Protein AF-A0A1W6PZU4-F1 (afdb_monomer_lite)

Sequence (104 aa):
MKDAGPSDVERNPRKPRYDSMEKSELKALAVLAIREHRQLLAADQAVYEEWLRASDDPSITSSVLQTLQNEYLARQKRSGAQQDVNRRPKFTPYRHPILTPLVV

Radius of gyration: 23.89 Å; chains: 1; bounding box: 62×45×61 Å

Secondary structure (DSSP, 8-state):
------------TTS--GGGS-HHHHHHHHHHHHHHHHHHHHHHHHHHHHHHHHHH-TTS-HHHHHHHHHHHHHHHHHHHHHHHHHS------------PPPP-

Structure (mmCIF, N/CA/C/O backbone):
data_AF-A0A1W6PZU4-F1
#
_entry.id   AF-A0A1W6PZU4-F1
#
loop_
_atom_site.group_PDB
_atom_site.id
_atom_site.type_symbol
_atom_site.label_atom_id
_atom_site.label_alt_id
_atom_site.label_comp_id
_atom_site.label_asym_id
_atom_site.label_entity_id
_atom_site.label_seq_id
_atom_site.pdbx_PDB_ins_code
_atom_site.Cartn_x
_atom_site.Cartn_y
_at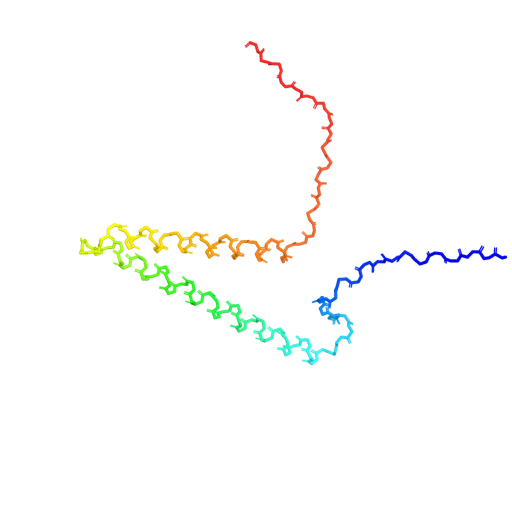om_site.Cartn_z
_atom_site.occupancy
_atom_site.B_iso_or_equiv
_atom_site.auth_seq_id
_atom_site.auth_comp_id
_atom_site.auth_asym_id
_atom_site.auth_atom_id
_atom_site.pdbx_PDB_model_num
ATOM 1 N N . MET A 1 1 ? -21.947 36.109 36.994 1.00 35.00 1 MET A N 1
ATOM 2 C CA . MET A 1 1 ? -22.066 36.563 35.590 1.00 35.00 1 MET A CA 1
ATOM 3 C C . MET A 1 1 ? -20.794 36.098 34.895 1.00 35.00 1 MET A C 1
ATOM 5 O O . MET A 1 1 ? -19.736 36.415 35.412 1.00 35.00 1 MET A O 1
ATOM 9 N N . LYS A 1 2 ? -20.893 35.047 34.066 1.00 43.91 2 LYS A N 1
ATOM 10 C CA . LYS A 1 2 ? -20.821 35.123 32.587 1.00 43.91 2 LYS A CA 1
ATOM 11 C C . LYS A 1 2 ? -19.368 35.366 32.118 1.00 43.91 2 LYS A C 1
ATOM 13 O O . LYS A 1 2 ? -18.768 36.323 32.569 1.00 43.91 2 LYS A O 1
ATOM 18 N N . ASP A 1 3 ? -18.714 34.550 31.298 1.00 41.28 3 ASP A N 1
ATOM 19 C CA . ASP A 1 3 ? -19.199 33.576 30.327 1.00 41.28 3 ASP A CA 1
ATOM 20 C C . ASP A 1 3 ? -18.174 32.461 30.090 1.00 41.28 3 ASP A C 1
ATOM 22 O O . ASP A 1 3 ? -16.960 32.647 30.183 1.00 41.28 3 ASP A O 1
ATOM 26 N N . ALA A 1 4 ? -18.721 31.297 29.756 1.00 52.81 4 ALA A N 1
ATOM 27 C CA . ALA A 1 4 ? -18.019 30.200 29.129 1.00 52.81 4 ALA A CA 1
ATOM 28 C C . ALA A 1 4 ? -17.524 30.628 27.740 1.00 52.81 4 ALA A C 1
ATOM 30 O O . ALA A 1 4 ? -18.320 31.011 26.886 1.00 52.81 4 ALA A O 1
ATOM 31 N N . GLY A 1 5 ? -16.223 30.501 27.500 1.00 39.97 5 GLY A N 1
ATOM 32 C CA . GLY A 1 5 ? -15.692 30.356 26.151 1.00 39.97 5 GLY A CA 1
ATOM 33 C C . GLY A 1 5 ? -15.482 28.867 25.896 1.00 39.97 5 GLY A C 1
ATOM 34 O O . GLY A 1 5 ? -14.556 28.304 26.484 1.00 39.97 5 GLY A O 1
ATOM 35 N N . PRO A 1 6 ? -16.320 28.186 25.096 1.00 52.09 6 PRO A N 1
ATOM 36 C CA . PRO A 1 6 ? -16.000 26.837 24.670 1.00 52.09 6 PRO A CA 1
ATOM 37 C C . PRO A 1 6 ? -14.768 26.947 23.774 1.00 52.09 6 PRO A C 1
ATOM 39 O O . PRO A 1 6 ? -14.783 27.666 22.777 1.00 52.09 6 PRO A O 1
ATOM 42 N N . SER A 1 7 ? -13.682 26.269 24.147 1.00 51.47 7 SER A N 1
ATOM 43 C CA . SER A 1 7 ? -12.563 26.075 23.235 1.00 51.47 7 SER A CA 1
ATOM 44 C C . SER A 1 7 ? -13.113 25.322 22.031 1.00 51.47 7 SER A C 1
ATOM 46 O O . SER A 1 7 ? -13.463 24.143 22.149 1.00 51.47 7 SER A O 1
ATOM 48 N N . ASP A 1 8 ? -13.243 26.030 20.916 1.00 47.44 8 ASP A N 1
ATOM 49 C CA . ASP A 1 8 ? -13.588 25.488 19.613 1.00 47.44 8 ASP A CA 1
ATOM 50 C C . ASP A 1 8 ? -12.473 24.510 19.222 1.00 47.44 8 ASP A C 1
ATOM 52 O O . ASP A 1 8 ? -11.467 24.853 18.603 1.00 47.44 8 ASP A O 1
ATOM 56 N N . VAL A 1 9 ? -12.600 23.270 19.700 1.00 52.41 9 VAL A N 1
ATOM 57 C CA . VAL A 1 9 ? -11.833 22.141 19.197 1.00 52.41 9 VAL A CA 1
ATOM 58 C C . VAL A 1 9 ? -12.384 21.921 17.809 1.00 52.41 9 VAL A C 1
ATOM 60 O O . VAL A 1 9 ? -13.395 21.239 17.638 1.00 52.41 9 VAL A O 1
ATOM 63 N N . GLU A 1 10 ? -11.724 22.572 16.857 1.00 43.78 10 GLU A N 1
ATOM 64 C CA . GLU A 1 10 ? -11.867 22.433 15.421 1.00 43.78 10 GLU A CA 1
ATOM 65 C C . GLU A 1 10 ? -12.158 20.967 15.091 1.00 43.78 10 GLU A C 1
ATOM 67 O O . GLU A 1 10 ? -11.293 20.084 15.067 1.00 43.78 10 GLU A O 1
ATOM 72 N N . ARG A 1 11 ? -13.454 20.679 14.968 1.00 46.53 11 ARG A N 1
ATOM 73 C CA . ARG A 1 11 ? -13.985 19.335 14.815 1.00 46.53 11 ARG A CA 1
ATOM 74 C C . ARG A 1 11 ? -13.691 18.955 13.377 1.00 46.53 11 ARG A C 1
ATOM 76 O O . ARG A 1 11 ? -14.529 19.165 12.510 1.00 46.53 11 ARG A O 1
ATOM 83 N N . ASN A 1 12 ? -12.483 18.442 13.1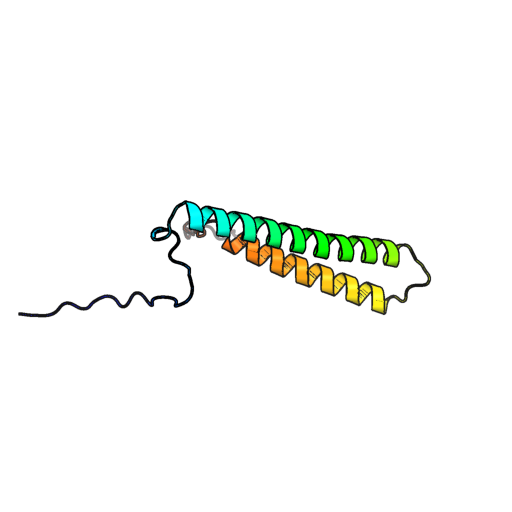32 1.00 49.12 12 ASN A N 1
ATOM 84 C CA . ASN A 1 12 ? -12.056 17.920 11.838 1.00 49.12 12 ASN A CA 1
ATOM 85 C C . ASN A 1 12 ? -13.188 17.036 11.271 1.00 49.12 12 ASN A C 1
ATOM 87 O O . ASN A 1 12 ? -13.464 15.974 11.843 1.00 49.12 12 ASN A O 1
ATOM 91 N N . PRO A 1 13 ? -13.888 17.467 10.206 1.00 47.00 13 PRO A N 1
ATOM 92 C CA . PRO A 1 13 ? -15.218 16.952 9.898 1.00 47.00 13 PRO A CA 1
ATOM 93 C C . PRO A 1 13 ? -15.259 15.524 9.330 1.00 47.00 13 PRO A C 1
ATOM 95 O O . PRO A 1 13 ? -16.307 15.119 8.837 1.00 47.00 13 PRO A O 1
ATOM 98 N N . ARG A 1 14 ? -14.177 14.729 9.360 1.00 59.12 14 ARG A N 1
ATOM 99 C CA . ARG A 1 14 ? -14.170 13.405 8.699 1.00 59.12 14 ARG A CA 1
ATOM 100 C C . ARG A 1 14 ? -13.407 12.278 9.392 1.00 59.12 14 ARG A C 1
ATOM 102 O O . ARG A 1 14 ? -13.123 11.274 8.748 1.00 59.12 14 ARG A O 1
ATOM 109 N N . LYS A 1 15 ? -13.090 12.373 10.686 1.00 59.19 15 LYS A N 1
ATOM 110 C CA . LYS A 1 15 ? -12.673 11.167 11.426 1.00 59.19 15 LYS A CA 1
ATOM 111 C C . LYS A 1 15 ? -13.921 10.435 11.925 1.00 59.19 15 LYS A C 1
ATOM 113 O O . LYS A 1 15 ? -14.673 11.036 12.698 1.00 59.19 15 LYS A O 1
ATOM 118 N N . PRO A 1 16 ? -14.175 9.183 11.495 1.00 65.06 16 PRO A N 1
ATOM 119 C CA . PRO A 1 16 ? -15.287 8.410 12.025 1.00 65.06 16 PRO A CA 1
ATOM 120 C C . PRO A 1 16 ? -15.135 8.292 13.539 1.00 65.06 16 PRO A C 1
ATOM 122 O O . PRO A 1 16 ? -14.045 8.021 14.048 1.00 65.06 16 PRO A O 1
ATOM 125 N N . ARG A 1 17 ? -16.224 8.532 14.270 1.00 83.69 17 ARG A N 1
ATOM 126 C CA . ARG A 1 17 ? -16.261 8.359 15.725 1.00 83.69 17 ARG A CA 1
ATOM 127 C C . ARG A 1 17 ? -16.438 6.878 16.035 1.00 83.69 17 ARG A C 1
ATOM 129 O O . ARG A 1 17 ? -17.524 6.451 16.408 1.00 83.69 17 ARG A O 1
ATOM 136 N N . TYR A 1 18 ? -15.371 6.106 15.841 1.00 85.25 18 TYR A N 1
ATOM 137 C CA . TYR A 1 18 ? -15.359 4.660 16.073 1.00 85.25 18 TYR A CA 1
ATOM 138 C C . TYR A 1 18 ? -15.783 4.294 17.505 1.00 85.25 18 TYR A C 1
ATOM 140 O O . TYR A 1 18 ? -16.437 3.278 17.702 1.00 85.25 18 TYR A O 1
ATOM 148 N N . ASP A 1 19 ? -15.500 5.163 18.480 1.00 86.31 19 ASP A N 1
ATOM 149 C CA . ASP A 1 19 ? -15.864 4.977 19.892 1.00 86.31 19 ASP A CA 1
ATOM 150 C C . ASP A 1 19 ? -17.382 4.963 20.143 1.00 86.31 19 ASP A C 1
ATOM 152 O O . ASP A 1 19 ? -17.833 4.521 21.195 1.00 86.31 19 ASP A O 1
ATOM 156 N N . SER A 1 20 ? -18.178 5.475 19.198 1.00 89.44 20 SER A N 1
ATOM 157 C CA . SER A 1 20 ? -19.642 5.529 19.288 1.00 89.44 20 SER A CA 1
ATOM 158 C C . SER A 1 20 ? -20.342 4.436 18.473 1.00 89.44 20 SER A C 1
ATOM 160 O O . SER A 1 20 ? -21.568 4.397 18.476 1.00 89.44 20 SER A O 1
ATOM 162 N N . MET A 1 21 ? -19.595 3.588 17.758 1.00 92.75 21 MET A N 1
ATOM 163 C CA . MET A 1 21 ? -20.153 2.551 16.883 1.00 92.75 21 MET A CA 1
ATOM 164 C C . MET A 1 21 ? -20.364 1.236 17.627 1.00 92.75 21 MET A C 1
ATOM 166 O O . MET A 1 21 ? -19.620 0.894 18.553 1.00 92.75 21 MET A O 1
ATOM 170 N N . GLU A 1 22 ? -21.340 0.449 17.182 1.00 95.50 22 GLU A N 1
ATOM 171 C CA . GLU A 1 22 ? -21.522 -0.889 17.728 1.00 95.50 22 GLU A CA 1
ATOM 172 C C . GLU A 1 22 ? -20.384 -1.828 17.307 1.00 95.50 22 GLU A C 1
ATOM 174 O O . GLU A 1 22 ? -19.762 -1.707 16.248 1.00 95.50 22 GLU A O 1
ATOM 179 N N . LYS A 1 23 ? -20.128 -2.854 18.127 1.00 94.12 23 LYS A N 1
ATOM 180 C CA . LYS A 1 23 ? -19.088 -3.858 17.849 1.00 94.12 23 LYS A CA 1
ATOM 181 C C . LYS A 1 23 ? -19.300 -4.571 16.505 1.00 94.12 23 LYS A C 1
ATOM 183 O O . LYS A 1 23 ? -18.328 -4.982 15.873 1.00 94.12 23 LYS A O 1
ATOM 188 N N . SER A 1 24 ? -20.551 -4.768 16.096 1.00 95.62 24 SER A N 1
ATOM 189 C CA . SER A 1 24 ? -20.950 -5.339 14.801 1.00 95.62 24 SER A CA 1
ATOM 190 C C . SER A 1 24 ? -20.483 -4.461 13.635 1.00 95.62 24 SER A C 1
ATOM 192 O O . SER A 1 24 ? -19.834 -4.957 12.713 1.00 95.62 24 SER A O 1
ATOM 194 N N . GLU A 1 25 ? -20.728 -3.156 13.720 1.00 94.50 25 GLU A N 1
ATOM 195 C CA . GLU A 1 25 ? -20.329 -2.162 12.723 1.00 94.50 25 GLU A CA 1
ATOM 196 C C . GLU A 1 25 ? -18.805 -2.037 12.638 1.00 94.50 25 GLU A C 1
ATOM 198 O O . GLU A 1 25 ? -18.230 -2.088 11.549 1.00 94.50 25 GLU A O 1
ATOM 203 N N . LEU A 1 26 ? -18.125 -1.9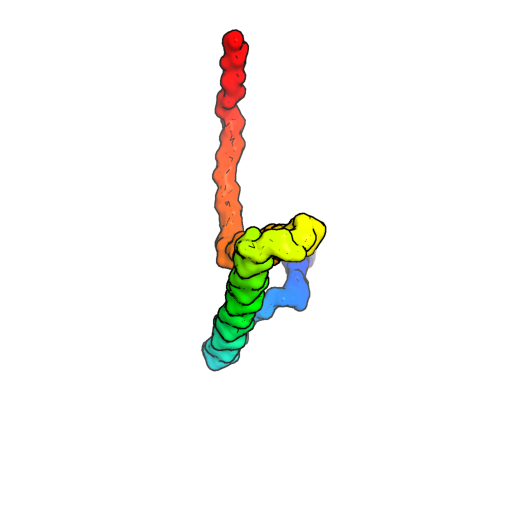84 13.788 1.00 95.62 26 LEU A N 1
ATOM 204 C CA . LEU A 1 26 ? -16.661 -1.949 13.844 1.00 95.62 26 LEU A CA 1
ATOM 205 C C . LEU A 1 26 ? -16.027 -3.186 13.202 1.00 95.62 26 LEU A C 1
ATOM 207 O O . LEU A 1 26 ? -15.031 -3.073 12.488 1.00 95.62 26 LEU A O 1
ATOM 211 N N . LYS A 1 27 ? -16.606 -4.374 13.410 1.00 96.50 27 LYS A N 1
ATOM 212 C CA . LYS A 1 27 ? -16.141 -5.602 12.751 1.00 96.50 27 LYS A CA 1
ATOM 213 C C . LYS A 1 27 ? -16.316 -5.534 11.237 1.00 96.50 27 LYS A C 1
ATOM 215 O O . LYS A 1 27 ? -15.403 -5.934 10.519 1.00 96.50 27 LYS A O 1
ATOM 220 N N . ALA A 1 28 ? -17.454 -5.036 10.754 1.00 96.38 28 ALA A N 1
ATOM 221 C CA . ALA A 1 28 ? -17.694 -4.886 9.321 1.00 96.38 28 ALA A CA 1
ATOM 222 C C . ALA A 1 28 ? -16.672 -3.929 8.686 1.00 96.38 28 ALA A C 1
ATOM 224 O O . ALA A 1 28 ? -16.050 -4.272 7.678 1.00 96.38 28 ALA A O 1
ATOM 225 N N . LEU A 1 29 ? -16.418 -2.784 9.328 1.00 95.25 29 LEU A N 1
ATOM 226 C CA . LEU A 1 29 ? -15.403 -1.824 8.890 1.00 95.25 29 LEU A CA 1
ATOM 227 C C . LEU A 1 29 ? -13.992 -2.417 8.911 1.00 95.25 29 LEU A C 1
ATOM 229 O O . LEU A 1 29 ? -13.243 -2.241 7.955 1.00 95.25 29 LEU A O 1
ATOM 233 N N . ALA A 1 30 ? -13.637 -3.171 9.953 1.00 95.62 30 ALA A N 1
ATOM 234 C CA . ALA A 1 30 ? -12.338 -3.831 10.032 1.00 95.62 30 ALA A CA 1
ATOM 235 C C . ALA A 1 30 ? -12.146 -4.860 8.905 1.00 95.62 30 ALA A C 1
ATOM 237 O O . ALA A 1 30 ? -11.084 -4.905 8.286 1.00 95.62 30 ALA A O 1
ATOM 238 N N . VAL A 1 31 ? -13.170 -5.663 8.597 1.00 97.12 31 VAL A N 1
ATOM 239 C CA . VAL A 1 31 ? -13.115 -6.633 7.490 1.00 97.12 31 VAL A CA 1
ATOM 240 C C . VAL A 1 31 ? -12.940 -5.926 6.147 1.00 97.12 31 VAL A C 1
ATOM 242 O O . VAL A 1 31 ? -12.125 -6.372 5.337 1.00 97.12 31 VAL A O 1
ATOM 245 N N . LEU A 1 32 ? -13.663 -4.828 5.911 1.00 96.88 32 LEU A N 1
ATOM 246 C CA . LEU A 1 32 ? -13.512 -4.021 4.699 1.00 96.88 32 LEU A CA 1
ATOM 247 C C . LEU A 1 32 ? -12.099 -3.438 4.588 1.00 96.88 32 LEU A C 1
ATOM 249 O O . LEU A 1 32 ? -11.439 -3.658 3.575 1.00 96.88 32 LEU A O 1
ATOM 253 N N . ALA A 1 33 ? -11.599 -2.807 5.651 1.00 93.31 33 ALA A N 1
ATOM 254 C CA . ALA A 1 33 ? -10.263 -2.216 5.675 1.00 93.31 33 ALA A CA 1
ATOM 255 C C . ALA A 1 33 ? -9.157 -3.258 5.425 1.00 93.31 33 ALA A C 1
ATOM 257 O O . ALA A 1 33 ? -8.204 -2.997 4.694 1.00 93.31 33 ALA A O 1
ATOM 258 N N . ILE A 1 34 ? -9.288 -4.469 5.981 1.00 96.19 34 ILE A N 1
ATOM 259 C CA . ILE A 1 34 ? -8.336 -5.564 5.734 1.00 96.19 34 ILE A CA 1
ATOM 260 C C . ILE A 1 34 ? -8.365 -5.999 4.264 1.00 96.19 34 ILE A C 1
ATOM 262 O O . ILE A 1 34 ? -7.311 -6.263 3.684 1.00 96.19 34 ILE A O 1
ATOM 266 N N . ARG A 1 35 ? -9.553 -6.103 3.656 1.00 97.19 35 ARG A N 1
ATOM 267 C CA . ARG A 1 35 ? -9.689 -6.487 2.242 1.00 97.19 35 ARG A CA 1
ATOM 268 C C . ARG A 1 35 ? -9.078 -5.439 1.323 1.00 97.19 35 ARG A C 1
ATOM 270 O O . ARG A 1 35 ? -8.288 -5.802 0.458 1.00 97.19 35 ARG A O 1
ATOM 277 N N . GLU A 1 36 ? -9.395 -4.173 1.556 1.00 95.69 36 GLU A N 1
ATOM 278 C CA . GLU A 1 36 ? -8.847 -3.051 0.795 1.00 95.69 36 GLU A CA 1
ATOM 279 C C . GLU A 1 36 ? -7.319 -3.005 0.911 1.00 95.69 36 GLU A C 1
ATOM 281 O O . GLU A 1 36 ? -6.615 -2.950 -0.095 1.00 95.69 36 GLU A O 1
ATOM 286 N N . HIS A 1 37 ? -6.782 -3.154 2.125 1.00 94.06 37 HIS A N 1
ATOM 287 C CA . HIS A 1 37 ? -5.337 -3.185 2.328 1.00 94.06 37 HIS A CA 1
ATOM 288 C C . HIS A 1 37 ? -4.657 -4.329 1.562 1.00 94.06 37 HIS A C 1
ATOM 290 O O . HIS A 1 37 ? -3.621 -4.125 0.932 1.00 94.06 37 HIS A O 1
ATOM 296 N N . ARG A 1 38 ? -5.252 -5.529 1.570 1.00 95.69 38 ARG A N 1
ATOM 297 C CA . ARG A 1 38 ? -4.731 -6.678 0.811 1.00 95.69 38 ARG A CA 1
ATOM 298 C C . ARG A 1 38 ? -4.782 -6.451 -0.697 1.00 95.69 38 ARG A C 1
ATOM 300 O O . ARG A 1 38 ? -3.858 -6.863 -1.388 1.00 95.69 38 ARG A O 1
ATOM 307 N N . GLN A 1 39 ? -5.829 -5.802 -1.204 1.00 95.25 39 GLN A N 1
ATOM 308 C CA . GLN A 1 39 ? -5.933 -5.456 -2.623 1.00 95.25 39 GLN A CA 1
ATOM 309 C C . GLN A 1 39 ? -4.852 -4.458 -3.041 1.00 95.25 39 GLN A C 1
ATOM 311 O O . GLN A 1 39 ? -4.230 -4.651 -4.081 1.00 95.25 39 GLN A O 1
ATOM 316 N N . LEU A 1 40 ? -4.584 -3.442 -2.215 1.00 91.38 40 LEU A N 1
ATOM 317 C CA . LEU A 1 40 ? -3.504 -2.484 -2.464 1.00 91.38 40 LEU A CA 1
ATOM 318 C C . LEU A 1 40 ? -2.137 -3.176 -2.503 1.00 91.38 40 LEU A C 1
ATOM 320 O O . LEU A 1 40 ? -1.379 -2.962 -3.443 1.00 91.38 40 LEU A O 1
ATOM 324 N N . LEU A 1 41 ? -1.855 -4.065 -1.543 1.00 91.94 41 LEU A N 1
ATOM 325 C CA . LEU A 1 41 ? -0.611 -4.843 -1.536 1.00 91.94 41 LEU A CA 1
ATOM 326 C C . LEU A 1 41 ? -0.468 -5.728 -2.779 1.00 91.94 41 LEU A C 1
ATOM 328 O O . LEU A 1 41 ? 0.608 -5.782 -3.362 1.00 91.94 41 LEU A O 1
ATOM 332 N N . ALA A 1 42 ? -1.540 -6.403 -3.200 1.00 93.31 42 ALA A N 1
ATOM 333 C CA . ALA A 1 42 ? -1.514 -7.240 -4.397 1.00 93.31 42 ALA A CA 1
ATOM 334 C C . ALA A 1 42 ? -1.283 -6.412 -5.673 1.00 93.31 42 ALA A C 1
ATOM 336 O O . ALA A 1 42 ? -0.525 -6.826 -6.546 1.00 93.31 42 ALA A O 1
ATOM 337 N N . ALA A 1 43 ? -1.903 -5.233 -5.768 1.00 90.75 43 ALA A N 1
ATOM 338 C CA . ALA A 1 43 ? -1.698 -4.323 -6.889 1.00 90.75 43 ALA A CA 1
ATOM 339 C C . ALA A 1 43 ? -0.258 -3.792 -6.937 1.00 90.75 43 ALA A C 1
ATOM 341 O O . ALA A 1 43 ? 0.345 -3.760 -8.006 1.00 90.75 43 ALA A O 1
ATOM 342 N N . ASP A 1 44 ? 0.308 -3.411 -5.790 1.00 87.69 44 ASP A N 1
ATOM 343 C CA . ASP A 1 44 ? 1.694 -2.943 -5.709 1.00 87.69 44 ASP A CA 1
ATOM 344 C C . ASP A 1 44 ? 2.694 -4.070 -6.024 1.00 87.69 44 ASP A C 1
ATOM 346 O O . ASP A 1 44 ? 3.675 -3.841 -6.733 1.00 87.69 44 ASP A O 1
ATOM 350 N N . GLN A 1 45 ? 2.416 -5.298 -5.573 1.00 89.19 45 GLN A N 1
ATOM 351 C CA . GLN A 1 45 ? 3.226 -6.478 -5.882 1.00 89.19 45 GLN A CA 1
ATOM 352 C C . GLN A 1 45 ? 3.242 -6.784 -7.387 1.00 89.19 45 GLN A C 1
ATOM 354 O O . GLN A 1 45 ? 4.307 -7.039 -7.944 1.00 89.19 45 GLN A O 1
ATOM 359 N N . ALA A 1 46 ? 2.095 -6.696 -8.066 1.00 90.81 46 ALA A N 1
ATOM 360 C CA . ALA A 1 46 ? 2.018 -6.915 -9.511 1.00 90.81 46 ALA A CA 1
ATOM 361 C C . ALA A 1 46 ? 2.856 -5.895 -10.304 1.00 90.81 46 ALA A C 1
ATOM 363 O O . ALA A 1 46 ? 3.512 -6.256 -11.277 1.00 90.81 46 ALA A O 1
ATOM 364 N N . VAL A 1 47 ? 2.883 -4.629 -9.868 1.00 84.62 47 VAL A N 1
ATOM 365 C CA . VAL A 1 47 ? 3.726 -3.590 -10.488 1.00 84.62 47 VAL A CA 1
ATOM 366 C C . VAL A 1 47 ? 5.212 -3.897 -10.297 1.00 84.62 47 VAL A C 1
ATOM 368 O O . VAL A 1 47 ? 5.996 -3.717 -11.226 1.00 84.62 47 VAL A O 1
ATOM 371 N N . TYR A 1 48 ? 5.609 -4.376 -9.115 1.00 82.62 48 TYR A N 1
ATOM 372 C CA . TYR A 1 48 ? 6.992 -4.776 -8.853 1.00 82.62 48 TYR A CA 1
ATOM 373 C C . TYR A 1 48 ? 7.427 -5.965 -9.721 1.00 82.62 48 TYR A C 1
ATOM 375 O O . TYR A 1 48 ? 8.510 -5.933 -10.300 1.00 82.62 48 TYR A O 1
ATOM 383 N N . GLU A 1 49 ? 6.584 -6.991 -9.846 1.00 87.38 49 GLU A N 1
ATOM 384 C CA . GLU A 1 49 ? 6.874 -8.170 -10.671 1.00 87.38 49 GLU A CA 1
ATOM 385 C C . GLU A 1 49 ? 6.975 -7.828 -12.159 1.00 87.38 49 GLU A C 1
ATOM 387 O O . GLU A 1 49 ? 7.859 -8.337 -12.849 1.00 87.38 49 GLU A O 1
ATOM 392 N N . GLU A 1 50 ? 6.115 -6.935 -12.650 1.00 86.19 50 GLU A N 1
ATOM 393 C CA . GLU A 1 50 ? 6.190 -6.457 -14.030 1.00 86.19 50 GLU A CA 1
ATOM 394 C C . GLU A 1 50 ? 7.444 -5.609 -14.264 1.00 86.19 50 GLU A C 1
ATOM 396 O O . GLU A 1 50 ? 8.116 -5.771 -15.279 1.00 86.19 50 GLU A O 1
ATOM 401 N N . TRP A 1 51 ? 7.816 -4.750 -13.311 1.00 78.00 51 TRP A N 1
ATOM 402 C CA . TRP A 1 51 ? 9.072 -4.007 -13.386 1.00 78.00 51 TRP A CA 1
ATOM 403 C C . TRP A 1 51 ? 10.288 -4.937 -13.412 1.00 78.00 51 TRP A C 1
ATOM 405 O O . TRP A 1 51 ? 11.178 -4.734 -14.235 1.00 78.00 51 TRP A O 1
ATOM 415 N N . LEU A 1 52 ? 10.300 -5.974 -12.571 1.00 85.75 52 LEU A N 1
ATOM 416 C CA . LEU A 1 52 ? 11.367 -6.973 -12.539 1.00 85.75 52 LEU A CA 1
ATOM 417 C C . LEU A 1 52 ? 11.475 -7.711 -13.882 1.00 85.75 52 LEU A C 1
ATOM 419 O O . LEU A 1 52 ? 12.556 -7.797 -14.460 1.00 85.75 52 LEU A O 1
ATOM 423 N N . ARG A 1 53 ? 10.338 -8.157 -14.429 1.00 84.88 53 ARG A N 1
ATOM 424 C CA . ARG A 1 53 ? 10.274 -8.785 -15.755 1.00 84.88 53 ARG A CA 1
ATOM 425 C C . ARG A 1 53 ? 10.795 -7.853 -16.848 1.00 84.88 53 ARG A C 1
ATOM 427 O O . ARG A 1 53 ? 11.587 -8.278 -17.681 1.00 84.88 53 ARG A O 1
ATOM 434 N N . ALA A 1 54 ? 10.352 -6.599 -16.848 1.00 77.38 54 ALA A N 1
ATOM 435 C CA . ALA A 1 54 ? 10.765 -5.610 -17.833 1.00 77.38 54 ALA A CA 1
ATOM 436 C C . ALA A 1 54 ? 12.254 -5.251 -17.704 1.00 77.38 54 ALA A C 1
ATOM 438 O O . ALA A 1 54 ? 12.881 -4.916 -18.703 1.00 77.38 54 ALA A O 1
ATOM 439 N N . SER A 1 55 ? 12.830 -5.314 -16.497 1.00 74.50 55 SER A N 1
ATOM 440 C CA . SER A 1 55 ? 14.263 -5.074 -16.281 1.00 74.50 55 SER A CA 1
ATOM 441 C C . SER A 1 55 ? 15.152 -6.218 -16.761 1.00 74.50 55 SER A C 1
ATOM 443 O O . SER A 1 55 ? 16.291 -5.966 -17.149 1.00 74.50 55 SER A O 1
ATOM 445 N N . ASP A 1 56 ? 14.620 -7.440 -16.781 1.00 79.56 56 ASP A N 1
ATOM 446 C CA . ASP A 1 56 ? 15.312 -8.624 -17.292 1.00 79.56 56 ASP A CA 1
ATOM 447 C C . ASP A 1 56 ? 15.176 -8.778 -18.823 1.00 79.56 56 ASP A C 1
ATOM 449 O O . ASP A 1 56 ? 15.874 -9.600 -19.421 1.00 79.56 56 ASP A O 1
ATOM 453 N N . ASP A 1 57 ? 14.316 -7.985 -19.479 1.00 76.25 57 ASP A N 1
ATOM 454 C CA . ASP A 1 57 ? 14.144 -7.978 -20.936 1.00 76.25 57 ASP A CA 1
ATOM 455 C C . ASP A 1 57 ? 14.973 -6.855 -21.604 1.00 76.25 57 ASP A C 1
ATOM 457 O O . ASP A 1 57 ? 14.614 -5.676 -21.525 1.00 76.25 57 ASP A O 1
ATOM 461 N N . PRO A 1 58 ? 16.057 -7.187 -22.338 1.00 68.88 58 PRO A N 1
ATOM 462 C CA . PRO A 1 58 ? 16.900 -6.203 -23.023 1.00 68.88 58 PRO A CA 1
ATOM 463 C C . PRO A 1 58 ? 16.203 -5.500 -24.202 1.00 68.88 58 PRO A C 1
ATOM 465 O O . PRO A 1 58 ? 16.757 -4.555 -24.766 1.00 68.88 58 PRO A O 1
ATOM 468 N N . SER A 1 59 ? 15.003 -5.943 -24.585 1.00 74.94 59 SER A N 1
ATOM 469 C CA . SER A 1 59 ? 14.166 -5.325 -25.623 1.00 74.94 59 SER A CA 1
ATOM 470 C C . SER A 1 59 ? 13.386 -4.112 -25.102 1.00 74.94 59 SER A C 1
ATOM 472 O O . SER A 1 59 ? 12.878 -3.314 -25.894 1.00 74.94 59 SER A O 1
ATOM 474 N N . ILE A 1 60 ? 13.277 -3.959 -23.778 1.00 71.81 60 ILE A N 1
ATOM 475 C CA . ILE A 1 60 ? 12.557 -2.858 -23.144 1.00 71.81 60 ILE A CA 1
ATOM 476 C C . ILE A 1 60 ? 13.423 -1.599 -23.149 1.00 71.81 60 ILE A C 1
ATOM 478 O O . ILE A 1 60 ? 14.553 -1.554 -22.665 1.00 71.81 60 ILE A O 1
ATOM 482 N N . THR A 1 61 ? 12.862 -0.514 -23.676 1.00 76.94 61 THR A N 1
ATOM 483 C CA . THR A 1 61 ? 13.542 0.779 -23.724 1.00 76.94 61 THR A CA 1
ATOM 484 C C . THR A 1 61 ? 13.719 1.380 -22.330 1.00 76.94 61 THR A C 1
ATOM 486 O O . THR A 1 61 ? 12.781 1.418 -21.534 1.00 76.94 61 THR A O 1
ATOM 489 N N . SER A 1 62 ? 14.892 1.967 -22.084 1.00 73.75 62 SER A N 1
ATOM 490 C CA . SER A 1 62 ? 15.267 2.616 -20.816 1.00 73.75 62 SER A CA 1
ATOM 491 C C . SER A 1 62 ? 14.237 3.640 -20.287 1.00 73.75 62 SER A C 1
ATOM 493 O O . SER A 1 62 ? 14.035 3.758 -19.079 1.00 73.75 62 SER A O 1
ATOM 495 N N . SER A 1 63 ? 13.489 4.322 -21.166 1.00 77.25 63 SER A N 1
ATOM 496 C CA . SER A 1 63 ? 12.422 5.263 -20.772 1.00 77.25 63 SER A CA 1
ATOM 497 C C . SER A 1 63 ? 11.230 4.598 -20.062 1.00 77.25 63 SER A C 1
ATOM 499 O O . SER A 1 63 ? 10.646 5.180 -19.143 1.00 77.25 63 SER A O 1
ATOM 501 N N . VAL A 1 64 ? 10.875 3.375 -20.461 1.00 75.06 64 VAL A N 1
ATOM 502 C CA . VAL A 1 64 ? 9.787 2.587 -19.859 1.00 75.06 64 VAL A CA 1
ATOM 503 C C . VAL A 1 64 ? 10.211 2.092 -18.476 1.00 75.06 64 VAL A C 1
ATOM 505 O O . VAL A 1 64 ? 9.456 2.239 -17.515 1.00 75.06 64 VAL A O 1
ATOM 508 N N . LEU A 1 65 ? 11.458 1.630 -18.341 1.00 75.25 65 LEU A N 1
ATOM 509 C CA . LEU A 1 65 ? 12.043 1.240 -17.053 1.00 75.25 65 LEU A CA 1
ATOM 510 C C . LEU A 1 65 ? 12.073 2.398 -16.051 1.00 75.25 65 LEU A C 1
ATOM 512 O O . LEU A 1 65 ? 11.690 2.227 -14.893 1.00 75.25 65 LEU A O 1
ATOM 516 N N . GLN A 1 66 ? 12.461 3.593 -16.504 1.00 78.75 66 GLN A N 1
ATOM 517 C CA . GLN A 1 66 ? 12.496 4.790 -15.663 1.00 78.75 66 GLN A CA 1
ATOM 518 C C . GLN A 1 66 ? 11.097 5.178 -15.157 1.00 78.75 66 GLN A C 1
ATOM 520 O O . GLN A 1 66 ? 10.943 5.629 -14.020 1.00 78.75 66 GLN A O 1
ATOM 525 N N . THR A 1 67 ? 10.068 4.992 -15.986 1.00 83.50 67 THR A N 1
ATOM 526 C CA . THR A 1 67 ? 8.678 5.310 -15.631 1.00 83.50 67 THR A CA 1
ATOM 527 C C . THR A 1 67 ? 8.145 4.342 -14.574 1.00 83.50 67 THR A C 1
ATOM 529 O O . THR A 1 67 ? 7.598 4.793 -13.567 1.00 83.50 67 THR A O 1
ATOM 532 N N . LEU A 1 68 ? 8.388 3.037 -14.739 1.00 75.31 68 LEU A N 1
ATOM 533 C CA . LEU A 1 68 ? 8.015 2.010 -13.757 1.00 75.31 68 LEU A CA 1
ATOM 534 C C . LEU A 1 68 ? 8.731 2.212 -12.412 1.00 75.31 68 LEU A C 1
ATOM 536 O O . LEU A 1 68 ? 8.102 2.148 -11.355 1.00 75.31 68 LEU A O 1
ATOM 540 N N . GLN A 1 69 ? 10.022 2.557 -12.438 1.00 78.12 69 GLN A N 1
ATOM 541 C CA . GLN A 1 69 ? 10.788 2.873 -11.229 1.00 78.12 69 GLN A CA 1
ATOM 542 C C . GLN A 1 69 ? 10.213 4.087 -10.479 1.00 78.12 69 GLN A C 1
ATOM 544 O O . GLN A 1 69 ? 10.061 4.061 -9.255 1.00 78.12 69 GLN A O 1
ATOM 549 N N . ASN A 1 70 ? 9.873 5.157 -11.203 1.00 85.38 70 ASN A N 1
ATOM 550 C CA . ASN A 1 70 ? 9.291 6.362 -10.612 1.00 85.38 70 ASN A CA 1
ATOM 551 C C . ASN A 1 70 ? 7.908 6.088 -10.006 1.00 85.38 70 ASN A C 1
ATOM 553 O O . ASN A 1 70 ? 7.591 6.599 -8.928 1.00 85.38 70 ASN A O 1
ATOM 557 N N . GLU A 1 71 ? 7.096 5.267 -10.671 1.00 82.44 71 GLU A N 1
ATOM 558 C CA . GLU A 1 71 ? 5.791 4.857 -10.162 1.00 82.44 71 GLU A CA 1
ATOM 559 C C . GLU A 1 71 ? 5.919 4.019 -8.882 1.00 82.44 71 GLU A C 1
ATOM 561 O O . GLU A 1 71 ? 5.227 4.292 -7.895 1.00 82.44 71 GLU A O 1
ATOM 566 N N . TYR A 1 72 ? 6.850 3.063 -8.856 1.00 75.81 72 TYR A N 1
ATOM 567 C CA . TYR A 1 72 ? 7.146 2.259 -7.672 1.00 75.81 72 TYR A CA 1
ATOM 568 C C . TYR A 1 72 ? 7.555 3.134 -6.474 1.00 75.81 72 TYR A C 1
ATOM 570 O O . TYR A 1 72 ? 6.976 3.027 -5.390 1.00 75.81 72 TYR A O 1
ATOM 578 N N . LEU A 1 73 ? 8.480 4.080 -6.672 1.00 81.50 73 LEU A N 1
ATOM 579 C CA . LEU A 1 73 ? 8.912 5.010 -5.621 1.00 81.50 73 LEU A CA 1
ATOM 580 C C . LEU A 1 73 ? 7.765 5.903 -5.120 1.00 81.50 73 LEU A C 1
ATOM 582 O O . LEU A 1 73 ? 7.648 6.165 -3.917 1.00 81.50 73 LEU A O 1
ATOM 586 N N . ALA A 1 74 ? 6.892 6.359 -6.022 1.00 85.00 74 ALA A N 1
ATOM 587 C CA . ALA A 1 74 ? 5.726 7.155 -5.658 1.00 85.00 74 ALA A CA 1
ATOM 588 C C . ALA A 1 74 ? 4.733 6.356 -4.795 1.00 85.00 74 ALA A C 1
ATOM 590 O O . ALA A 1 74 ? 4.224 6.884 -3.800 1.00 85.00 74 ALA A O 1
ATOM 591 N N . ARG A 1 75 ? 4.488 5.084 -5.134 1.00 78.38 75 ARG A N 1
ATOM 592 C CA . ARG A 1 75 ? 3.632 4.167 -4.362 1.00 78.38 75 ARG A CA 1
ATOM 593 C C . ARG A 1 75 ? 4.238 3.848 -2.999 1.00 78.38 75 ARG A C 1
ATOM 595 O O . ARG A 1 75 ? 3.557 3.998 -1.988 1.00 78.38 75 ARG A O 1
ATOM 602 N N . GLN A 1 76 ? 5.539 3.565 -2.936 1.00 77.44 76 GLN A N 1
ATOM 603 C CA . GLN A 1 76 ? 6.247 3.317 -1.678 1.00 77.44 76 GLN A CA 1
ATOM 604 C C . GLN A 1 76 ? 6.168 4.519 -0.723 1.00 77.44 76 GLN A C 1
ATOM 606 O O . GLN A 1 76 ? 5.902 4.353 0.468 1.00 77.44 76 GLN A O 1
ATOM 611 N N . LYS A 1 77 ? 6.345 5.746 -1.230 1.00 77.94 77 LYS A N 1
ATOM 612 C CA . LYS A 1 77 ? 6.263 6.968 -0.414 1.00 77.94 77 LYS A CA 1
ATOM 613 C C . LYS A 1 77 ? 4.851 7.212 0.127 1.00 77.94 77 LYS A C 1
ATOM 615 O O . LYS A 1 7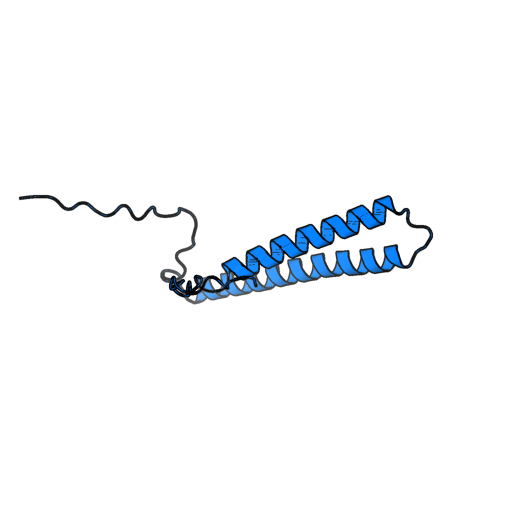7 ? 4.699 7.635 1.273 1.00 77.94 77 LYS A O 1
ATOM 620 N N . ARG A 1 78 ? 3.820 6.916 -0.671 1.00 70.19 78 ARG A N 1
ATOM 621 C CA . ARG A 1 78 ? 2.411 6.996 -0.249 1.00 70.19 78 ARG A CA 1
ATOM 622 C C . ARG A 1 78 ? 2.080 5.933 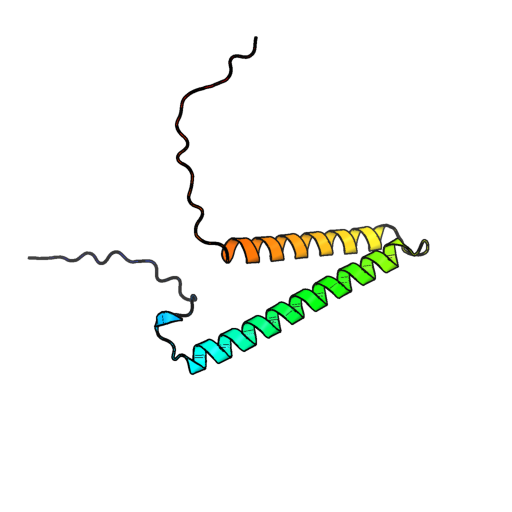0.799 1.00 70.19 78 ARG A C 1
ATOM 624 O O . ARG A 1 78 ? 1.501 6.270 1.828 1.00 70.19 78 ARG A O 1
ATOM 631 N N . SER A 1 79 ? 2.528 4.697 0.599 1.00 59.03 79 SER A N 1
ATOM 632 C CA . SER A 1 79 ? 2.348 3.599 1.556 1.00 59.03 79 SER A CA 1
ATOM 633 C C . SER A 1 79 ? 3.106 3.837 2.871 1.00 59.03 79 SER A C 1
ATOM 635 O O . SER A 1 79 ? 2.568 3.576 3.946 1.00 59.03 79 SER A O 1
ATOM 637 N N . GLY A 1 80 ? 4.304 4.431 2.822 1.00 59.59 80 GLY A N 1
ATOM 638 C CA . GLY A 1 80 ? 5.048 4.867 4.010 1.00 59.59 80 GLY A CA 1
ATOM 639 C C . GLY A 1 80 ? 4.345 5.989 4.783 1.00 59.59 80 GLY A C 1
ATOM 640 O O . GLY A 1 80 ? 4.220 5.907 6.003 1.00 59.59 80 GLY A O 1
ATOM 641 N N . ALA A 1 81 ? 3.813 7.000 4.088 1.00 57.31 81 ALA A N 1
ATOM 642 C CA . ALA A 1 81 ? 3.031 8.072 4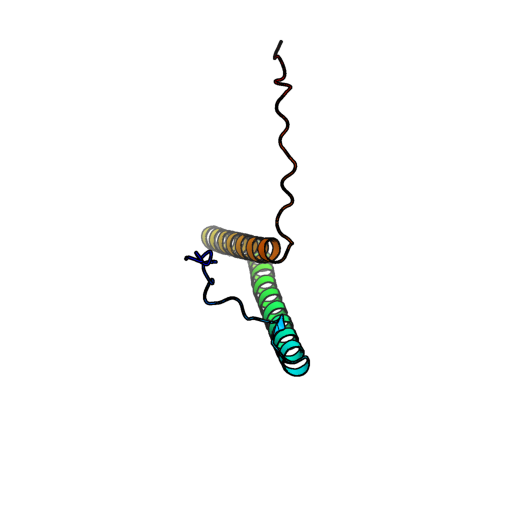.712 1.00 57.31 81 ALA A CA 1
ATOM 643 C C . ALA A 1 81 ? 1.731 7.548 5.351 1.00 57.31 81 ALA A C 1
ATOM 645 O O . ALA A 1 81 ? 1.349 7.986 6.437 1.00 57.31 81 ALA A O 1
ATOM 646 N N . GLN A 1 82 ? 1.091 6.559 4.721 1.00 51.84 82 GLN A N 1
ATOM 647 C CA . GLN A 1 82 ? -0.086 5.885 5.264 1.00 51.84 82 GLN A CA 1
ATOM 648 C C . GLN A 1 82 ? 0.242 5.067 6.527 1.00 51.84 82 GLN A C 1
ATOM 650 O O . GLN A 1 82 ? -0.563 5.024 7.458 1.00 51.84 82 GLN A O 1
ATOM 655 N N . GLN A 1 83 ? 1.430 4.451 6.605 1.00 48.75 83 GLN A N 1
ATOM 656 C CA . GLN A 1 83 ? 1.886 3.748 7.811 1.00 48.75 83 GLN A CA 1
ATOM 657 C C . GLN A 1 83 ? 2.298 4.689 8.953 1.00 48.75 83 GLN A C 1
ATOM 659 O O . GLN A 1 83 ? 2.028 4.371 10.111 1.00 48.75 83 GLN A O 1
ATOM 664 N N . ASP A 1 84 ? 2.907 5.840 8.655 1.00 49.16 84 ASP A N 1
ATOM 665 C CA . ASP A 1 84 ? 3.329 6.822 9.670 1.00 49.16 84 ASP A CA 1
ATOM 666 C C . ASP A 1 84 ? 2.121 7.544 10.301 1.00 49.16 84 ASP A C 1
ATOM 668 O O . ASP A 1 84 ? 2.146 7.892 11.477 1.00 49.16 84 ASP A O 1
ATOM 672 N N . VAL A 1 85 ? 1.013 7.681 9.561 1.00 48.44 85 VAL A N 1
ATOM 673 C CA . VAL A 1 85 ? -0.293 8.124 10.091 1.00 48.44 85 VAL A CA 1
ATOM 674 C C . VAL A 1 85 ? -0.935 7.080 11.016 1.00 48.44 85 VAL A C 1
ATOM 676 O O . VAL A 1 85 ? -1.678 7.442 11.928 1.00 48.44 85 VAL A O 1
ATOM 679 N N . ASN A 1 86 ? -0.647 5.791 10.807 1.00 44.50 86 ASN A N 1
ATOM 680 C CA . ASN A 1 86 ? -1.191 4.690 11.608 1.00 44.50 86 ASN A CA 1
ATOM 681 C C . ASN A 1 86 ? -0.314 4.334 12.829 1.00 44.50 86 ASN A C 1
ATOM 683 O O . ASN A 1 86 ? -0.701 3.518 13.668 1.00 44.50 86 ASN A O 1
ATOM 687 N N . ARG A 1 87 ? 0.871 4.946 12.958 1.00 43.69 87 ARG A N 1
ATOM 688 C CA . ARG A 1 87 ? 1.707 4.877 14.161 1.00 43.69 87 ARG A CA 1
ATOM 689 C C . ARG A 1 87 ? 1.471 6.129 15.011 1.00 43.69 87 ARG A C 1
ATOM 691 O O . ARG A 1 87 ? 1.414 7.242 14.511 1.00 43.69 87 ARG A O 1
ATOM 698 N N . ARG A 1 88 ? 1.270 5.894 16.312 1.00 44.81 88 ARG A N 1
ATOM 699 C CA . ARG A 1 88 ? 0.990 6.853 17.401 1.00 44.81 88 ARG A CA 1
ATOM 700 C C . ARG A 1 88 ? 1.691 8.222 17.263 1.00 44.81 88 ARG A C 1
ATOM 702 O O . ARG A 1 88 ? 2.789 8.277 16.714 1.00 44.81 88 ARG A O 1
ATOM 709 N N . PRO A 1 89 ? 1.122 9.305 17.842 1.00 45.00 89 PRO A N 1
ATOM 710 C CA . PRO A 1 89 ? 1.729 10.632 17.792 1.00 45.00 89 PRO A CA 1
ATOM 711 C C . PRO A 1 89 ? 3.169 10.574 18.299 1.00 45.00 89 PRO A C 1
ATOM 713 O O . PRO A 1 89 ? 3.446 10.019 19.365 1.00 45.00 89 PRO A O 1
ATOM 716 N N . LYS A 1 90 ? 4.075 11.113 17.479 1.00 48.56 90 LYS A N 1
ATOM 717 C CA . LYS A 1 90 ? 5.516 11.147 17.710 1.00 48.56 90 LYS A CA 1
ATOM 718 C C . LYS A 1 90 ? 5.767 11.803 19.066 1.00 48.56 90 LYS A C 1
ATOM 720 O O . LYS A 1 90 ? 5.570 13.004 19.222 1.00 48.56 90 LYS A O 1
ATOM 725 N N . PHE A 1 91 ? 6.183 11.001 20.043 1.00 39.31 91 PHE A N 1
ATOM 726 C CA . PHE A 1 91 ? 6.833 11.495 21.249 1.00 39.31 91 PHE A CA 1
ATOM 727 C C . PHE A 1 91 ? 8.076 12.246 20.765 1.00 39.31 91 PHE A C 1
ATOM 729 O O . PHE A 1 91 ? 9.042 11.634 20.314 1.00 39.31 91 PHE A O 1
ATOM 736 N N . THR A 1 92 ? 8.017 13.572 20.742 1.00 46.09 92 THR A N 1
ATOM 737 C CA . THR A 1 92 ? 9.183 14.404 20.460 1.00 46.09 92 THR A CA 1
ATOM 738 C C . THR A 1 92 ? 10.134 14.254 21.643 1.00 46.09 92 THR A C 1
ATOM 740 O O . THR A 1 92 ? 9.745 14.633 22.753 1.00 46.09 92 THR A O 1
ATOM 743 N N . PRO A 1 93 ? 11.356 13.717 21.482 1.00 39.69 93 PRO A N 1
ATOM 744 C CA . PRO A 1 93 ? 12.328 13.836 22.548 1.00 39.69 93 PRO A CA 1
ATOM 745 C C . PRO A 1 93 ? 12.700 15.316 22.650 1.00 39.69 93 PRO A C 1
ATOM 747 O O . PRO A 1 93 ? 13.052 15.957 21.657 1.00 39.69 93 PRO A O 1
ATOM 750 N N . TYR A 1 94 ? 12.551 15.861 23.855 1.00 38.62 94 TYR A N 1
ATOM 751 C CA . TYR A 1 94 ? 13.026 17.186 24.229 1.00 38.62 94 TYR A CA 1
ATOM 752 C C . TYR A 1 94 ? 14.459 17.379 23.718 1.00 38.62 94 TYR A C 1
ATOM 754 O O . TYR A 1 94 ? 15.382 16.674 24.125 1.00 38.62 94 TYR A O 1
ATOM 762 N N . ARG A 1 95 ? 14.647 18.346 22.817 1.00 41.44 95 ARG A N 1
ATOM 763 C CA . ARG A 1 95 ? 15.970 18.804 22.401 1.00 41.44 95 ARG A CA 1
ATOM 764 C C . ARG A 1 95 ? 16.512 19.688 23.521 1.00 41.44 95 ARG A C 1
ATOM 766 O O . ARG A 1 95 ? 16.206 20.877 23.569 1.00 41.44 95 ARG A O 1
ATOM 773 N N . HIS A 1 96 ? 17.273 19.105 24.442 1.00 42.22 96 HIS A N 1
ATOM 774 C CA . HIS A 1 96 ? 18.098 19.896 25.350 1.00 42.22 96 HIS A CA 1
ATOM 775 C C . HIS A 1 96 ? 19.107 20.707 24.520 1.00 42.22 96 HIS A C 1
ATOM 777 O O . HIS A 1 96 ? 19.721 20.149 23.605 1.00 42.22 96 HIS A O 1
ATOM 783 N N . PRO A 1 97 ? 19.281 22.015 24.781 1.00 48.31 97 PRO A N 1
ATOM 784 C CA . PRO A 1 97 ? 20.439 22.724 24.277 1.00 48.31 97 PRO A CA 1
ATOM 785 C C . PRO A 1 97 ? 21.645 22.280 25.110 1.00 48.31 97 PRO A C 1
ATOM 787 O O . PRO A 1 97 ? 21.477 21.902 26.265 1.00 48.31 97 PRO A O 1
ATOM 790 N N . ILE A 1 98 ? 22.834 22.403 24.529 1.00 46.75 98 ILE A N 1
ATOM 791 C CA . ILE A 1 98 ? 24.182 22.228 25.097 1.00 46.75 98 ILE A CA 1
ATOM 792 C C . ILE A 1 98 ? 24.936 21.111 24.359 1.00 46.75 98 ILE A C 1
ATOM 794 O O . ILE A 1 98 ? 24.479 19.977 24.250 1.00 46.75 98 ILE A O 1
ATOM 798 N N . LEU A 1 99 ? 26.121 21.509 23.882 1.00 35.28 99 LEU A N 1
ATOM 799 C CA . LEU A 1 99 ? 27.144 20.798 23.104 1.00 35.28 99 LEU A CA 1
ATOM 800 C C . LEU A 1 99 ? 27.070 20.970 21.577 1.00 35.28 99 LEU A C 1
ATOM 802 O O . LEU A 1 99 ? 26.763 20.063 20.810 1.00 35.28 99 LEU A O 1
ATOM 806 N N . THR A 1 100 ? 27.469 22.165 21.139 1.00 47.03 100 THR A N 1
ATOM 807 C CA . THR A 1 100 ? 28.270 22.347 19.919 1.00 47.03 100 THR A CA 1
ATOM 808 C C . THR A 1 100 ? 29.575 21.544 20.028 1.00 47.03 100 THR A C 1
ATOM 810 O O . THR A 1 100 ? 30.262 21.699 21.042 1.00 47.03 100 THR A O 1
ATOM 813 N N . PRO A 1 101 ? 29.990 20.754 19.023 1.00 39.03 101 PRO A N 1
ATOM 814 C CA . PRO A 1 101 ? 31.367 20.299 18.950 1.00 39.03 101 PRO A CA 1
ATOM 815 C C . PRO A 1 101 ? 32.243 21.396 18.332 1.00 39.03 101 PRO A C 1
ATOM 817 O O . PRO A 1 101 ? 31.981 21.893 17.237 1.00 39.03 101 PRO A O 1
ATOM 820 N N . LEU A 1 102 ? 33.269 21.768 19.094 1.00 40.47 102 LEU A N 1
ATOM 821 C CA . LEU A 1 102 ? 34.426 22.557 18.691 1.00 40.47 102 LEU A CA 1
ATOM 822 C C . LEU A 1 102 ? 35.173 21.770 17.598 1.00 40.47 102 LEU A C 1
ATOM 824 O O . LEU A 1 102 ? 35.610 20.647 17.850 1.00 40.47 102 LEU A O 1
ATOM 828 N N . VAL A 1 103 ? 35.283 22.318 16.388 1.00 49.78 103 VAL A N 1
ATOM 829 C CA . VAL A 1 103 ? 36.196 21.784 15.367 1.00 49.78 103 VAL A CA 1
ATOM 830 C C . VAL A 1 103 ? 37.578 22.365 15.667 1.00 49.78 103 VAL A C 1
ATOM 832 O O . VAL A 1 103 ? 37.707 23.585 15.777 1.00 49.78 103 VAL A O 1
ATOM 835 N N . VAL A 1 104 ? 38.554 21.478 15.881 1.00 49.78 104 VAL A N 1
ATOM 836 C CA . VAL A 1 104 ? 39.995 21.779 15.983 1.00 49.78 104 VAL A CA 1
ATOM 837 C C . VAL A 1 104 ? 40.553 22.068 14.598 1.00 49.78 104 VAL A C 1
ATOM 839 O O . VAL A 1 104 ? 40.156 21.336 13.661 1.00 49.78 104 VAL A O 1
#

pLDDT: mean 70.23, std 20.33, range [35.0, 97.19]

Foldseek 3Di:
DDDDDPPCPVPPPDDPPLVPDDPVVVVVVVVVVVVVVVVLVVVLVVLVVVLVVLVPDPVRDPVVNVVSVVVNVVSVVVVVVVVVVVDDDDPDPDDDDDDDDDDD